Protein AF-A0A938VRT4-F1 (afdb_monomer)

Structure (mmCIF, N/CA/C/O backbone):
data_AF-A0A938VRT4-F1
#
_entry.id   AF-A0A938VRT4-F1
#
loop_
_atom_site.group_PDB
_atom_site.id
_atom_site.type_symbol
_atom_site.label_atom_id
_atom_site.label_alt_id
_atom_site.label_comp_id
_atom_site.label_asym_id
_atom_site.label_entity_id
_atom_site.label_seq_id
_atom_site.pdbx_PDB_ins_code
_atom_site.Cartn_x
_atom_site.Cartn_y
_atom_site.Cartn_z
_atom_site.occupancy
_atom_site.B_iso_or_equiv
_atom_site.auth_seq_id
_atom_site.auth_comp_id
_atom_site.auth_asym_id
_atom_site.auth_atom_id
_atom_site.pdbx_PDB_model_num
ATOM 1 N N . MET A 1 1 ? 2.173 2.491 -6.873 1.00 89.31 1 MET A N 1
ATOM 2 C CA . MET A 1 1 ? 1.033 1.655 -6.433 1.00 89.31 1 MET A CA 1
ATOM 3 C C . MET A 1 1 ? 0.271 2.392 -5.347 1.00 89.31 1 MET A C 1
ATOM 5 O O . MET A 1 1 ? 0.903 3.084 -4.555 1.00 89.31 1 MET A O 1
ATOM 9 N N . LEU A 1 2 ? -1.051 2.258 -5.315 1.00 92.81 2 LEU A N 1
ATOM 10 C CA . LEU A 1 2 ? -1.923 2.794 -4.275 1.00 92.81 2 LEU A CA 1
ATOM 11 C C . LEU A 1 2 ? -2.656 1.637 -3.590 1.00 92.81 2 LEU A C 1
ATOM 13 O O . LEU A 1 2 ? -3.117 0.715 -4.257 1.00 92.81 2 LEU A O 1
ATOM 17 N N . TYR A 1 3 ? -2.771 1.710 -2.266 1.00 93.12 3 TYR A N 1
ATOM 18 C CA . TYR A 1 3 ? -3.481 0.733 -1.446 1.00 93.12 3 TYR A CA 1
ATOM 19 C C . TYR A 1 3 ? -4.676 1.415 -0.779 1.00 93.12 3 TYR A C 1
ATOM 21 O O . TYR A 1 3 ? -4.509 2.428 -0.097 1.00 93.12 3 TYR A O 1
ATOM 29 N N . GLY A 1 4 ? -5.874 0.876 -0.987 1.00 92.50 4 GLY A N 1
ATOM 30 C CA . GLY A 1 4 ? -7.116 1.340 -0.379 1.00 92.50 4 GLY A CA 1
ATOM 31 C C . GLY A 1 4 ? -7.661 0.303 0.592 1.00 92.50 4 GLY A C 1
ATOM 32 O O . GLY A 1 4 ? -7.753 -0.871 0.257 1.00 92.50 4 GLY A O 1
ATOM 33 N N . LEU A 1 5 ? -8.026 0.729 1.797 1.00 92.00 5 LEU A N 1
ATOM 34 C CA . LEU A 1 5 ? -8.621 -0.136 2.811 1.00 92.00 5 LEU A CA 1
ATOM 35 C C . LEU A 1 5 ? -9.477 0.683 3.775 1.00 92.00 5 LEU A C 1
ATOM 37 O O . LEU A 1 5 ? -9.244 1.879 3.973 1.00 92.00 5 LEU A O 1
ATOM 41 N N . THR A 1 6 ? -10.461 0.037 4.394 1.00 91.81 6 THR A N 1
ATOM 42 C CA . THR A 1 6 ? -11.256 0.667 5.447 1.00 91.81 6 THR A CA 1
ATOM 43 C C . THR A 1 6 ? -10.536 0.592 6.787 1.00 91.81 6 THR A C 1
ATOM 45 O O . THR A 1 6 ? -9.591 -0.176 6.990 1.00 91.81 6 THR A O 1
ATOM 48 N N . ARG A 1 7 ? -10.995 1.407 7.741 1.00 89.44 7 ARG A N 1
ATOM 49 C CA . ARG A 1 7 ? -10.441 1.411 9.096 1.00 89.44 7 ARG A CA 1
ATOM 50 C C . ARG A 1 7 ? -10.602 0.053 9.789 1.00 89.44 7 ARG A C 1
ATOM 52 O O . ARG A 1 7 ? -9.677 -0.371 10.470 1.00 89.44 7 ARG A O 1
ATOM 59 N N . ALA A 1 8 ? -11.727 -0.629 9.572 1.00 89.94 8 ALA A N 1
ATOM 60 C CA . ALA A 1 8 ? -11.972 -1.955 10.135 1.00 89.94 8 ALA A CA 1
ATOM 61 C C . ALA A 1 8 ? -10.945 -2.978 9.619 1.00 89.94 8 ALA A C 1
ATOM 63 O O . ALA A 1 8 ? -10.319 -3.679 10.412 1.00 89.94 8 ALA A O 1
ATOM 64 N N . THR A 1 9 ? -10.688 -2.993 8.306 1.00 91.81 9 THR A N 1
ATOM 65 C CA . THR A 1 9 ? -9.654 -3.851 7.710 1.00 91.81 9 THR A CA 1
ATOM 66 C C . THR A 1 9 ? -8.257 -3.503 8.235 1.00 91.81 9 THR A C 1
ATOM 68 O O . THR A 1 9 ? -7.466 -4.395 8.528 1.00 91.81 9 THR A O 1
ATOM 71 N N . ALA A 1 10 ? -7.948 -2.219 8.431 1.00 90.19 10 ALA A N 1
ATOM 72 C CA . ALA A 1 10 ? -6.661 -1.786 8.974 1.00 90.19 10 ALA A CA 1
ATOM 73 C C . ALA A 1 10 ? -6.432 -2.232 10.435 1.00 90.19 10 ALA A C 1
ATOM 75 O O . ALA A 1 10 ? -5.338 -2.673 10.789 1.00 90.19 10 ALA A O 1
ATOM 76 N N . GLU A 1 11 ? -7.462 -2.161 11.282 1.00 89.31 11 GLU A N 1
ATOM 77 C CA . GLU A 1 11 ? -7.412 -2.642 12.671 1.00 89.31 11 GLU A CA 1
ATOM 78 C C . GLU A 1 11 ? -7.289 -4.177 12.729 1.00 89.31 11 GLU A C 1
ATOM 80 O O . GLU A 1 11 ? -6.526 -4.712 13.537 1.00 89.31 11 GLU A O 1
ATOM 85 N N . GLN A 1 12 ? -7.956 -4.895 11.819 1.00 88.44 12 GLN A N 1
ATOM 86 C CA . GLN A 1 12 ? -7.808 -6.346 11.693 1.00 88.44 12 GLN A CA 1
ATOM 87 C C . GLN A 1 12 ? -6.400 -6.750 11.233 1.00 88.44 12 GLN A C 1
ATOM 89 O O . GLN A 1 12 ? -5.842 -7.723 11.742 1.00 88.44 12 GLN A O 1
ATOM 94 N N . LEU A 1 13 ? -5.803 -6.001 10.300 1.00 88.56 13 LEU A N 1
ATOM 95 C CA . LEU A 1 13 ? -4.418 -6.216 9.879 1.00 88.56 13 LEU A CA 1
ATOM 96 C C . LEU A 1 13 ? -3.454 -6.071 11.055 1.00 88.56 13 LEU A C 1
ATOM 98 O O . LEU A 1 13 ? -2.5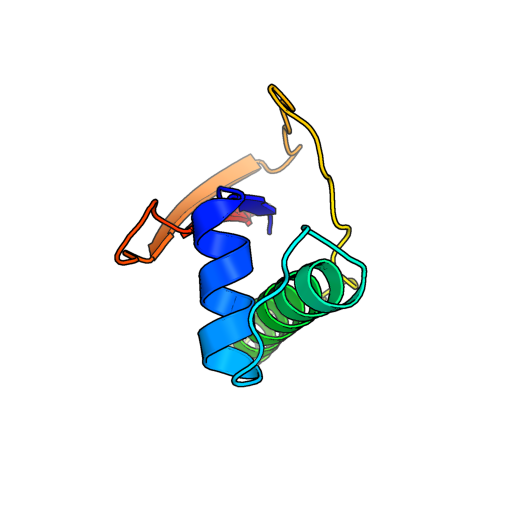83 -6.922 11.233 1.00 88.56 13 LEU A O 1
ATOM 102 N N . LEU A 1 14 ? -3.629 -5.041 11.890 1.00 89.69 14 LEU A N 1
ATOM 103 C CA . LEU A 1 14 ? -2.821 -4.890 13.097 1.00 89.69 14 LEU A CA 1
ATOM 104 C C . LEU A 1 14 ? -2.958 -6.112 14.012 1.00 89.69 14 LEU A C 1
ATOM 106 O O . LEU A 1 14 ? -1.939 -6.657 14.450 1.00 89.69 14 LEU A O 1
ATOM 110 N N . LEU A 1 15 ? -4.191 -6.553 14.270 1.00 88.38 15 LEU A N 1
ATOM 111 C CA . LEU A 1 15 ? -4.451 -7.720 15.108 1.00 88.38 15 LEU A CA 1
ATOM 112 C C . LEU A 1 15 ? -3.770 -8.973 14.547 1.00 88.38 15 LEU A C 1
ATOM 114 O O . LEU A 1 15 ? -3.101 -9.687 15.288 1.00 88.38 15 LEU A O 1
ATOM 118 N N . GLY A 1 16 ? -3.874 -9.208 13.238 1.00 86.88 16 GLY A N 1
ATOM 119 C CA . GLY A 1 16 ? -3.244 -10.351 12.577 1.00 86.88 16 GLY A CA 1
ATOM 120 C C . GLY A 1 16 ? -1.713 -10.297 12.562 1.00 86.88 16 GLY A C 1
ATOM 121 O O . GLY A 1 16 ? -1.066 -11.333 12.685 1.00 86.88 16 GLY A O 1
ATOM 122 N N . MET A 1 17 ? -1.118 -9.107 12.436 1.00 83.62 17 MET A N 1
ATOM 123 C CA . MET A 1 17 ? 0.339 -8.939 12.353 1.00 83.62 17 MET A CA 1
ATOM 124 C C . MET A 1 17 ? 1.031 -8.902 13.719 1.00 83.62 17 MET A C 1
ATOM 126 O O . MET A 1 17 ? 2.191 -9.295 13.823 1.00 83.62 17 MET A O 1
ATOM 130 N N . SER A 1 18 ? 0.360 -8.383 14.749 1.00 83.31 18 SER A N 1
ATOM 131 C CA . SER A 1 18 ? 0.977 -8.092 16.053 1.00 83.31 18 SER A CA 1
ATOM 132 C C . SER A 1 18 ? 0.324 -8.806 17.236 1.00 83.31 18 SER A C 1
ATOM 134 O O . SER A 1 18 ? 0.906 -8.834 18.317 1.00 83.31 18 SER A O 1
ATOM 136 N N . GLY A 1 19 ? -0.878 -9.363 17.061 1.00 84.75 19 GLY A N 1
ATOM 137 C CA . GLY A 1 19 ? -1.700 -9.888 18.154 1.00 84.75 19 GLY A CA 1
ATOM 138 C C . GLY A 1 19 ? -2.339 -8.805 19.030 1.00 84.75 19 GLY A C 1
ATOM 139 O O . GLY A 1 19 ? -2.974 -9.131 20.030 1.00 84.75 19 GLY A O 1
ATOM 140 N N . LEU A 1 20 ? -2.180 -7.525 18.679 1.00 83.12 20 LEU A N 1
ATOM 141 C CA . LEU A 1 20 ? -2.672 -6.392 19.455 1.00 83.12 20 LEU A CA 1
ATOM 142 C C . LEU A 1 20 ? -3.951 -5.829 18.838 1.00 83.12 20 LEU A C 1
ATOM 144 O O . LEU A 1 20 ? -4.052 -5.643 17.628 1.00 83.12 20 LEU A O 1
ATOM 148 N N . THR A 1 21 ? -4.923 -5.505 19.684 1.00 79.88 21 THR A N 1
ATOM 149 C CA . THR A 1 21 ? -6.085 -4.705 19.292 1.00 79.88 21 THR A CA 1
ATOM 150 C C . THR A 1 21 ? -5.783 -3.242 19.564 1.00 79.88 21 THR A C 1
ATOM 152 O O . THR A 1 21 ? -5.455 -2.896 20.701 1.00 79.88 21 THR A O 1
ATOM 155 N N . ALA A 1 22 ? -5.944 -2.372 18.573 1.00 68.81 22 ALA A N 1
ATOM 156 C CA . ALA A 1 22 ? -5.922 -0.943 18.840 1.00 68.81 22 ALA A CA 1
ATOM 157 C C . ALA A 1 22 ? -7.342 -0.461 19.162 1.00 68.81 22 ALA A C 1
ATOM 159 O O . ALA A 1 22 ? -8.282 -0.718 18.415 1.00 68.81 22 ALA A O 1
ATOM 160 N N . GLY A 1 23 ? -7.510 0.225 20.297 1.00 66.94 23 GLY A N 1
ATOM 161 C CA . GLY A 1 23 ? -8.783 0.878 20.636 1.00 66.94 23 GLY A CA 1
ATOM 162 C C . GLY A 1 23 ? -9.069 2.103 19.756 1.00 66.94 23 GLY A C 1
ATOM 163 O O . GLY A 1 23 ? -10.203 2.572 19.666 1.00 66.94 23 GLY A O 1
ATOM 164 N N . THR A 1 24 ? -8.036 2.620 19.091 1.00 72.38 24 THR A N 1
ATOM 165 C CA . THR A 1 24 ? -8.073 3.713 18.119 1.00 72.38 24 THR A CA 1
ATOM 166 C C . THR A 1 24 ? -7.109 3.408 16.972 1.00 72.38 24 THR A C 1
ATOM 168 O O . THR A 1 24 ? -6.198 2.611 17.136 1.00 72.38 24 THR A O 1
ATOM 171 N N . PHE A 1 25 ? -7.269 4.035 15.803 1.00 76.56 25 PHE A N 1
ATOM 172 C CA . PHE A 1 25 ? -6.290 3.910 14.714 1.00 76.56 25 PHE A CA 1
ATOM 173 C C . PHE A 1 25 ? -5.040 4.756 15.014 1.00 76.56 25 PHE A C 1
ATOM 175 O O . PHE A 1 25 ? -4.839 5.839 14.458 1.00 76.56 25 PHE A O 1
ATOM 182 N N . ASP A 1 26 ? -4.265 4.288 15.987 1.00 83.62 26 ASP A N 1
ATOM 183 C CA . ASP A 1 26 ? -3.070 4.926 16.526 1.00 83.62 26 ASP A CA 1
ATOM 184 C C . ASP A 1 26 ? -1.831 4.690 15.645 1.00 83.62 26 ASP A C 1
ATOM 186 O O . ASP A 1 26 ? -1.893 4.075 14.578 1.00 83.62 26 ASP A O 1
ATOM 190 N N . GLU A 1 27 ? -0.685 5.212 16.078 1.00 86.12 27 GLU A N 1
ATOM 191 C CA . GLU A 1 27 ? 0.586 5.083 15.357 1.00 86.12 27 GLU A CA 1
ATOM 192 C C . GLU A 1 27 ? 0.974 3.624 15.088 1.00 86.12 27 GLU A C 1
ATOM 194 O O . GLU A 1 27 ? 1.602 3.327 14.069 1.00 86.12 27 GLU A O 1
ATOM 199 N N . LEU A 1 28 ? 0.575 2.695 15.962 1.00 85.12 28 LEU A N 1
ATOM 200 C CA . LEU A 1 28 ? 0.882 1.282 15.799 1.00 85.12 28 LEU A CA 1
ATOM 201 C C . LEU A 1 28 ? 0.057 0.672 14.662 1.00 85.12 28 LEU A C 1
ATOM 203 O O . LEU A 1 28 ? 0.614 -0.009 13.797 1.00 85.12 28 LEU A O 1
ATOM 207 N N . ALA A 1 29 ? -1.245 0.963 14.619 1.00 84.06 29 ALA A N 1
ATOM 208 C CA . ALA A 1 29 ? -2.112 0.544 13.521 1.00 84.06 29 ALA A CA 1
ATOM 209 C C . ALA A 1 29 ? -1.659 1.150 12.181 1.00 84.06 29 ALA A C 1
ATOM 211 O O . ALA A 1 29 ? -1.560 0.450 11.170 1.00 84.06 29 ALA A O 1
ATOM 212 N N . GLN A 1 30 ? -1.293 2.434 12.185 1.00 89.44 30 GLN A N 1
ATOM 213 C CA . GLN A 1 30 ? -0.740 3.131 11.020 1.00 89.44 30 GLN A CA 1
ATOM 214 C C . GLN A 1 30 ? 0.573 2.495 10.540 1.00 89.44 30 GLN A C 1
ATOM 216 O O . GLN A 1 30 ? 0.764 2.277 9.341 1.00 89.44 30 GLN A O 1
ATOM 221 N N . SER A 1 31 ? 1.459 2.134 11.474 1.00 88.56 31 SER A N 1
ATOM 222 C CA . SER A 1 31 ? 2.718 1.451 11.172 1.00 88.56 31 SER A CA 1
ATOM 223 C C . SER A 1 31 ? 2.491 0.070 10.556 1.00 88.56 31 SER A C 1
ATOM 225 O O . SER A 1 31 ? 3.176 -0.287 9.596 1.00 88.56 31 SER A O 1
ATOM 227 N N . ALA A 1 32 ? 1.520 -0.700 11.055 1.00 88.25 32 ALA A N 1
ATOM 228 C CA . ALA A 1 32 ? 1.183 -2.008 10.497 1.00 88.25 32 ALA A CA 1
ATOM 229 C C . ALA A 1 32 ? 0.746 -1.903 9.025 1.00 88.25 32 ALA A C 1
ATOM 231 O O . ALA A 1 32 ? 1.271 -2.629 8.179 1.00 88.25 32 ALA A O 1
ATOM 232 N N . VAL A 1 33 ? -0.120 -0.936 8.699 1.00 91.19 33 VAL A N 1
ATOM 233 C CA . VAL A 1 33 ? -0.538 -0.659 7.312 1.00 91.19 33 VAL A CA 1
ATOM 234 C C . VAL A 1 33 ? 0.652 -0.260 6.438 1.00 91.19 33 VAL A C 1
ATOM 236 O O . VAL A 1 33 ? 0.831 -0.809 5.350 1.00 91.19 33 VAL A O 1
ATOM 239 N N . GLY A 1 34 ? 1.506 0.649 6.916 1.00 91.31 34 GLY A N 1
ATOM 240 C CA . GLY A 1 34 ? 2.705 1.065 6.182 1.00 91.31 34 GLY A CA 1
ATOM 241 C C . GLY A 1 34 ? 3.669 -0.095 5.917 1.00 91.31 34 GLY A C 1
ATOM 242 O O . GLY A 1 34 ? 4.185 -0.236 4.808 1.00 91.31 34 GLY A O 1
ATOM 243 N N . LYS A 1 35 ? 3.871 -0.977 6.903 1.00 89.31 35 LYS A N 1
ATOM 244 C CA . LYS A 1 35 ? 4.699 -2.183 6.754 1.00 89.31 35 LYS A CA 1
ATOM 245 C C . LYS A 1 35 ? 4.120 -3.156 5.735 1.00 89.31 35 LYS A C 1
ATOM 247 O O . LYS A 1 35 ? 4.886 -3.684 4.931 1.00 89.31 35 LYS A O 1
ATOM 252 N N . LEU A 1 36 ? 2.804 -3.372 5.737 1.00 90.38 36 LEU A N 1
ATOM 253 C CA . LEU A 1 36 ? 2.134 -4.199 4.733 1.00 90.38 36 LEU A CA 1
ATOM 254 C C . LEU A 1 36 ? 2.359 -3.632 3.323 1.00 90.38 36 LEU A C 1
ATOM 256 O O . LEU A 1 36 ? 2.840 -4.347 2.446 1.00 90.38 36 LEU A O 1
ATOM 260 N N . ALA A 1 37 ? 2.087 -2.339 3.121 1.00 91.56 37 ALA A N 1
ATOM 261 C CA . ALA A 1 37 ? 2.272 -1.676 1.830 1.00 91.56 37 ALA A CA 1
ATOM 262 C C . ALA A 1 37 ? 3.729 -1.744 1.345 1.00 91.56 37 ALA A C 1
ATOM 264 O O . ALA A 1 37 ? 3.984 -1.998 0.165 1.00 91.56 37 ALA A O 1
ATOM 265 N N . ASN A 1 38 ? 4.692 -1.574 2.255 1.00 91.06 38 ASN A N 1
ATOM 266 C CA . ASN A 1 38 ? 6.112 -1.684 1.934 1.00 91.06 38 ASN A CA 1
ATOM 267 C C . ASN A 1 38 ? 6.503 -3.123 1.560 1.00 91.06 38 ASN A C 1
ATOM 269 O O . ASN A 1 38 ? 7.244 -3.334 0.605 1.00 91.06 38 ASN A O 1
ATOM 273 N N . MET A 1 39 ? 5.975 -4.123 2.272 1.00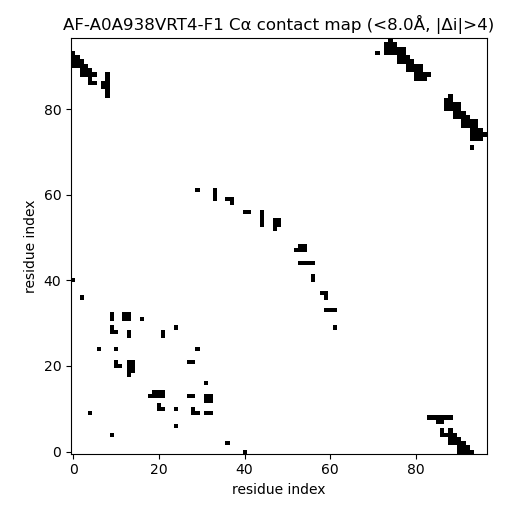 90.88 39 MET A N 1
ATOM 274 C CA . MET A 1 39 ? 6.258 -5.536 2.006 1.00 90.88 39 MET A CA 1
ATOM 275 C C . MET A 1 39 ? 5.675 -6.002 0.668 1.00 90.88 39 MET A C 1
ATOM 277 O O . MET A 1 39 ? 6.370 -6.680 -0.087 1.00 90.88 39 MET A O 1
ATOM 281 N 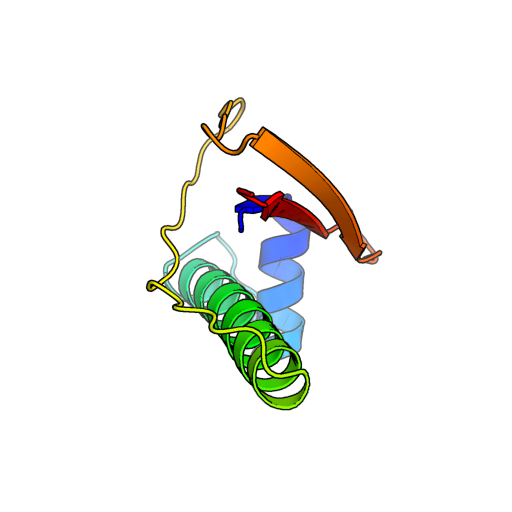N . ILE A 1 40 ? 4.435 -5.614 0.349 1.00 90.69 40 ILE A N 1
ATOM 282 C CA . ILE A 1 40 ? 3.804 -5.946 -0.938 1.00 90.69 40 ILE A CA 1
ATOM 283 C C . ILE A 1 40 ? 4.575 -5.283 -2.083 1.00 90.69 40 ILE A C 1
ATOM 285 O O . ILE A 1 40 ? 4.974 -5.971 -3.022 1.00 90.69 40 ILE A O 1
ATOM 289 N N . SER A 1 41 ? 4.852 -3.979 -1.976 1.00 91.75 41 SER A N 1
ATOM 290 C CA . SER A 1 41 ? 5.596 -3.235 -3.003 1.00 91.75 41 SER A CA 1
ATOM 291 C C . SER A 1 41 ? 7.004 -3.803 -3.202 1.00 91.75 41 SER A C 1
ATOM 293 O O . SER A 1 41 ? 7.420 -4.028 -4.335 1.00 91.75 41 SER A O 1
ATOM 295 N N . GLY A 1 42 ? 7.711 -4.108 -2.109 1.00 92.25 42 GLY A N 1
ATOM 296 C CA . GLY A 1 42 ? 9.044 -4.707 -2.158 1.00 92.25 42 GLY A CA 1
ATOM 297 C C . GLY A 1 42 ? 9.050 -6.084 -2.807 1.00 92.25 42 GLY A C 1
ATOM 298 O O . GLY A 1 42 ? 9.868 -6.352 -3.683 1.00 92.25 42 GLY A O 1
ATOM 299 N N . ARG A 1 43 ? 8.093 -6.946 -2.446 1.00 93.00 43 ARG A N 1
ATOM 300 C CA . ARG A 1 43 ? 7.971 -8.265 -3.072 1.00 93.00 43 ARG A CA 1
ATOM 301 C C . ARG A 1 43 ? 7.635 -8.160 -4.557 1.00 93.00 43 ARG A C 1
ATOM 303 O O . ARG A 1 43 ? 8.177 -8.936 -5.340 1.00 93.00 43 ARG A O 1
ATOM 310 N N . ALA A 1 44 ? 6.758 -7.232 -4.938 1.00 91.25 44 ALA A N 1
ATOM 311 C CA . ALA A 1 44 ? 6.415 -6.994 -6.334 1.00 91.25 44 ALA A CA 1
ATOM 312 C C . ALA A 1 44 ? 7.642 -6.552 -7.143 1.00 91.25 44 ALA A C 1
ATOM 314 O O . ALA A 1 44 ? 7.892 -7.128 -8.197 1.00 91.25 44 ALA A O 1
ATOM 315 N N . ALA A 1 45 ? 8.443 -5.616 -6.624 1.00 91.25 45 ALA A N 1
ATOM 316 C CA . ALA A 1 45 ? 9.676 -5.172 -7.274 1.00 91.25 45 ALA A CA 1
ATOM 317 C C . ALA A 1 45 ? 10.662 -6.327 -7.493 1.00 91.25 45 ALA A C 1
ATOM 319 O O . ALA A 1 45 ? 11.080 -6.554 -8.620 1.00 91.25 45 ALA A O 1
ATOM 320 N N . THR A 1 46 ? 10.926 -7.147 -6.467 1.00 93.38 46 THR A N 1
ATOM 321 C CA . THR A 1 46 ? 11.799 -8.328 -6.609 1.00 93.38 46 THR A CA 1
ATOM 322 C C . THR A 1 46 ? 11.301 -9.313 -7.673 1.00 93.38 46 THR A C 1
ATOM 324 O O . THR A 1 46 ? 12.098 -9.911 -8.392 1.00 93.38 46 THR A O 1
ATOM 327 N N . LEU A 1 47 ? 9.984 -9.530 -7.771 1.00 94.12 47 LEU A N 1
ATOM 328 C CA . LEU A 1 47 ? 9.414 -10.431 -8.779 1.00 94.12 47 LEU A CA 1
ATOM 329 C C . LEU A 1 47 ? 9.485 -9.841 -10.193 1.00 94.12 47 LEU A C 1
ATOM 331 O O . LEU A 1 47 ? 9.685 -10.593 -11.141 1.00 94.12 47 LEU A O 1
ATOM 335 N N . LEU A 1 48 ? 9.330 -8.524 -10.333 1.00 91.06 48 LEU A N 1
ATOM 336 C CA . LEU A 1 48 ? 9.477 -7.822 -11.608 1.00 91.06 48 LEU A CA 1
ATOM 337 C C . LEU A 1 48 ? 10.932 -7.836 -12.085 1.00 91.06 48 LEU A C 1
ATOM 339 O O . LEU A 1 48 ? 11.178 -8.179 -13.238 1.00 91.06 48 LEU A O 1
ATOM 343 N N . GLU A 1 49 ? 11.889 -7.587 -11.189 1.00 93.12 49 GLU A N 1
ATOM 344 C CA . GLU A 1 49 ? 13.322 -7.683 -11.493 1.00 93.12 49 GLU A CA 1
ATOM 345 C C . GLU A 1 49 ? 13.708 -9.091 -11.965 1.00 93.12 49 GLU A C 1
ATOM 347 O O . GLU A 1 49 ? 14.464 -9.242 -12.920 1.00 93.12 49 GLU A O 1
ATOM 352 N N . ALA A 1 50 ? 13.142 -10.142 -11.357 1.00 95.31 50 ALA A N 1
ATOM 353 C CA . ALA A 1 50 ? 13.362 -11.526 -11.790 1.00 95.31 50 ALA A CA 1
ATOM 354 C C . ALA A 1 50 ? 12.809 -11.833 -13.198 1.00 95.31 50 ALA A C 1
ATOM 356 O O . ALA A 1 50 ? 13.178 -12.843 -13.797 1.00 95.31 50 ALA A O 1
ATOM 357 N N . LEU A 1 51 ? 11.921 -10.979 -13.712 1.00 95.06 51 LEU A N 1
ATOM 358 C CA . LEU A 1 51 ? 11.377 -11.016 -15.069 1.00 95.06 51 LEU A CA 1
ATOM 359 C C . LEU A 1 51 ? 12.048 -9.983 -15.995 1.00 95.06 51 LEU A C 1
ATOM 361 O O . LEU A 1 51 ? 11.536 -9.736 -17.084 1.00 95.06 51 LEU A O 1
ATOM 365 N N . ASP A 1 52 ? 13.179 -9.405 -15.574 1.00 92.88 52 ASP A N 1
ATOM 366 C CA . ASP A 1 52 ? 13.963 -8.393 -16.299 1.00 92.88 52 ASP A CA 1
ATOM 367 C C . ASP A 1 52 ? 13.237 -7.042 -16.484 1.00 92.88 52 ASP A C 1
ATOM 369 O O . ASP A 1 52 ? 13.551 -6.251 -17.374 1.00 92.88 52 ASP A O 1
ATOM 373 N N . TYR A 1 53 ? 12.262 -6.749 -15.613 1.00 88.94 53 TYR A N 1
ATOM 374 C CA . TYR A 1 53 ? 11.617 -5.439 -15.513 1.00 88.94 53 TYR A CA 1
ATOM 375 C C . TYR A 1 53 ? 12.205 -4.642 -14.345 1.00 88.94 53 TYR A C 1
ATOM 377 O O . TYR A 1 53 ? 12.015 -4.999 -13.182 1.00 88.94 53 TYR A O 1
ATOM 385 N N . ALA A 1 54 ? 12.876 -3.528 -14.644 1.00 82.56 54 ALA A N 1
ATOM 386 C CA . ALA A 1 54 ? 13.367 -2.612 -13.618 1.00 82.56 54 ALA A CA 1
ATOM 387 C C . ALA A 1 54 ? 12.193 -1.935 -12.889 1.00 82.56 54 ALA A C 1
ATOM 389 O O . ALA A 1 54 ? 11.321 -1.338 -13.523 1.00 82.56 54 ALA A O 1
ATOM 390 N N . ALA A 1 55 ? 12.175 -2.019 -11.557 1.00 82.31 55 ALA A N 1
ATOM 391 C CA . ALA A 1 55 ? 11.119 -1.450 -10.730 1.00 82.31 55 ALA A CA 1
ATOM 392 C C . ALA A 1 55 ? 11.700 -0.787 -9.474 1.00 82.31 55 ALA A C 1
ATOM 394 O O . ALA A 1 55 ? 12.113 -1.468 -8.539 1.00 82.31 55 ALA A O 1
ATOM 395 N N . ASP A 1 56 ? 11.662 0.545 -9.425 1.00 81.50 56 ASP A N 1
ATOM 396 C CA . ASP A 1 56 ? 12.017 1.303 -8.225 1.00 81.50 56 ASP A CA 1
ATOM 397 C C . ASP A 1 56 ? 10.808 1.465 -7.297 1.00 81.50 56 ASP A C 1
ATOM 399 O O . ASP A 1 56 ? 9.702 1.812 -7.726 1.00 81.50 56 ASP A O 1
ATOM 403 N N . ILE A 1 57 ? 11.024 1.258 -5.996 1.00 84.56 57 ILE A N 1
ATOM 404 C CA . ILE A 1 57 ? 10.006 1.479 -4.962 1.00 84.56 57 ILE A CA 1
ATOM 405 C C . ILE A 1 57 ? 10.379 2.669 -4.089 1.00 84.56 57 ILE A C 1
ATOM 407 O O . ILE A 1 57 ? 11.509 2.808 -3.624 1.00 84.56 57 ILE A O 1
ATOM 411 N N . THR A 1 58 ? 9.395 3.516 -3.815 1.00 84.94 58 THR A N 1
ATOM 412 C CA . THR A 1 58 ? 9.507 4.585 -2.825 1.00 84.94 58 THR A CA 1
ATOM 413 C C . THR A 1 58 ? 8.776 4.191 -1.542 1.00 84.94 58 THR A C 1
ATOM 415 O O . THR A 1 58 ? 7.800 3.434 -1.598 1.00 84.94 58 THR A O 1
ATOM 418 N N . PRO A 1 59 ? 9.222 4.681 -0.368 1.00 82.00 59 PRO A N 1
ATOM 419 C CA . PRO A 1 59 ? 8.499 4.459 0.877 1.00 82.00 59 PRO A CA 1
ATOM 420 C C . PRO A 1 59 ? 7.031 4.903 0.753 1.00 82.00 59 PRO A C 1
ATOM 422 O O . PRO A 1 59 ? 6.766 5.977 0.204 1.00 82.00 59 PRO A O 1
ATOM 425 N N . PRO A 1 60 ? 6.068 4.111 1.255 1.00 87.44 60 PRO A N 1
ATOM 426 C CA . PRO A 1 60 ? 4.656 4.440 1.126 1.00 87.44 60 PRO A CA 1
ATOM 427 C C . PR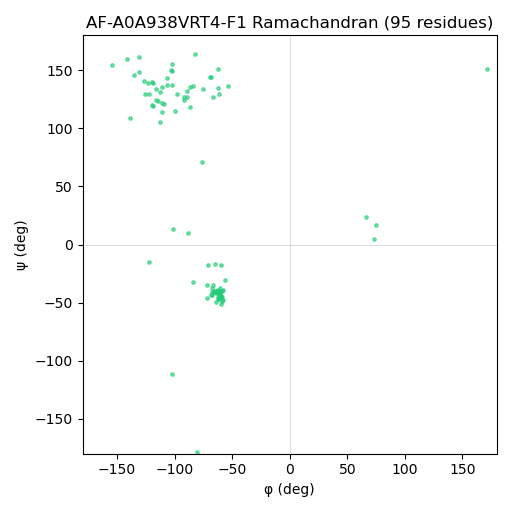O A 1 60 ? 4.288 5.671 1.962 1.00 87.44 60 PRO A C 1
ATOM 429 O O . PRO A 1 60 ? 4.760 5.847 3.085 1.00 87.44 60 PRO A O 1
ATOM 432 N N . ILE A 1 61 ? 3.379 6.489 1.430 1.00 90.38 61 ILE A N 1
ATOM 433 C CA . ILE A 1 61 ? 2.738 7.590 2.158 1.00 90.38 61 ILE A CA 1
ATOM 434 C C . ILE A 1 61 ? 1.378 7.102 2.655 1.00 90.38 61 ILE A C 1
ATOM 436 O O . ILE A 1 61 ? 0.579 6.584 1.874 1.00 90.38 61 ILE A O 1
ATOM 440 N N . LEU A 1 62 ? 1.099 7.289 3.946 1.00 91.00 62 LEU A N 1
ATOM 441 C CA . LEU A 1 62 ? -0.202 6.979 4.528 1.00 91.00 62 LEU A CA 1
ATOM 442 C C . LEU A 1 62 ? -1.109 8.212 4.493 1.00 91.00 62 LEU A C 1
ATOM 444 O O . LEU A 1 62 ? -0.766 9.262 5.032 1.00 91.00 62 LEU A O 1
ATOM 448 N N . ILE A 1 63 ? -2.287 8.067 3.888 1.00 91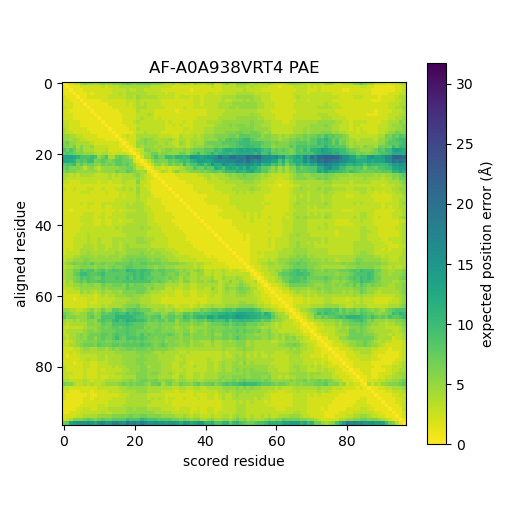.38 63 ILE A N 1
ATOM 449 C CA . ILE A 1 63 ? -3.318 9.107 3.833 1.00 91.38 63 ILE A CA 1
ATOM 450 C C . ILE A 1 63 ? -4.526 8.619 4.631 1.00 91.38 63 ILE A C 1
ATOM 452 O O . ILE A 1 63 ? -5.074 7.557 4.345 1.00 91.38 63 ILE A O 1
ATOM 456 N N . ILE A 1 64 ? -4.951 9.400 5.628 1.00 89.12 64 ILE A N 1
ATOM 457 C CA . ILE A 1 64 ? -6.070 9.065 6.517 1.00 89.12 64 ILE A CA 1
ATOM 458 C C . ILE A 1 64 ? -7.139 10.146 6.385 1.00 89.12 64 ILE A C 1
ATOM 460 O O . ILE 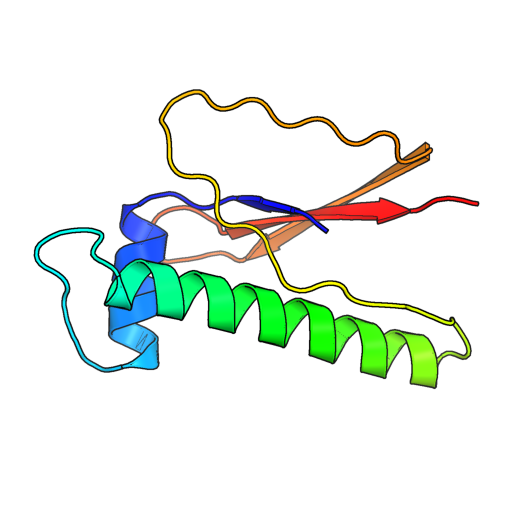A 1 64 ? -6.898 11.316 6.670 1.00 89.12 64 ILE A O 1
ATOM 464 N N . GLY A 1 65 ? -8.343 9.757 5.978 1.00 84.69 65 GLY A N 1
ATOM 465 C CA . GLY A 1 65 ? -9.466 10.679 5.851 1.00 84.69 65 GLY A CA 1
ATOM 466 C C . GLY A 1 65 ? -10.658 10.025 5.169 1.00 84.69 65 GLY A C 1
ATOM 467 O O . GLY A 1 65 ? -10.505 9.112 4.361 1.00 84.69 65 GLY A O 1
ATOM 468 N N . ARG A 1 66 ? -11.868 10.485 5.493 1.00 79.75 66 ARG A N 1
ATOM 469 C CA . ARG A 1 66 ? -13.083 10.041 4.798 1.00 79.75 66 ARG A CA 1
ATOM 470 C C . ARG A 1 66 ? -13.276 10.855 3.523 1.00 79.75 66 ARG A C 1
ATOM 472 O O . ARG A 1 66 ? -13.132 12.072 3.549 1.00 79.75 66 ARG A O 1
ATOM 479 N N . GLY A 1 67 ? -13.629 10.179 2.430 1.00 78.19 67 GLY A N 1
ATOM 480 C CA . GLY A 1 67 ? -13.917 10.827 1.146 1.00 78.19 67 GLY A CA 1
ATOM 481 C C . GLY A 1 67 ? -12.685 11.313 0.379 1.00 78.19 67 GLY A C 1
ATOM 482 O O . GLY A 1 67 ? -12.830 12.120 -0.537 1.00 78.19 67 GLY A O 1
ATOM 483 N N . ALA A 1 68 ? -11.484 10.841 0.729 1.00 79.31 68 ALA A N 1
ATOM 484 C CA . ALA A 1 68 ? -10.288 11.125 -0.051 1.00 79.31 68 ALA A CA 1
ATOM 485 C C . ALA A 1 68 ? -10.444 10.561 -1.473 1.00 79.31 68 ALA A C 1
ATOM 487 O O . ALA A 1 68 ? -10.797 9.397 -1.658 1.00 79.31 68 ALA A O 1
ATOM 488 N N . ARG A 1 69 ? -10.181 11.397 -2.480 1.00 80.75 69 ARG A N 1
ATOM 489 C CA . ARG A 1 69 ? -10.083 10.988 -3.883 1.00 80.75 69 ARG A CA 1
ATOM 490 C C . ARG A 1 69 ? -8.632 11.132 -4.299 1.00 80.75 69 ARG A C 1
ATOM 492 O O . ARG A 1 69 ? -8.074 12.220 -4.196 1.00 80.75 69 ARG A O 1
ATOM 499 N N . ILE A 1 70 ? -8.041 10.035 -4.748 1.00 85.56 70 ILE A N 1
ATOM 500 C CA . ILE A 1 70 ? -6.659 9.986 -5.215 1.00 85.56 70 ILE A CA 1
ATOM 501 C C . ILE A 1 70 ? -6.707 9.624 -6.697 1.00 85.56 70 ILE A C 1
ATOM 503 O O . ILE A 1 70 ? -7.446 8.727 -7.093 1.00 85.56 70 ILE A O 1
ATOM 507 N N . SER A 1 71 ? -5.945 10.348 -7.508 1.00 8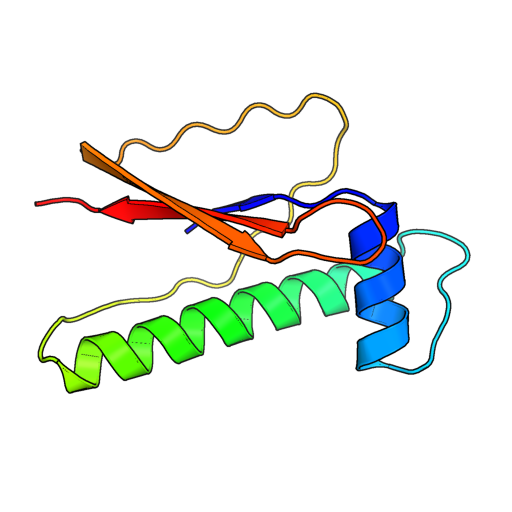5.62 71 SER A N 1
ATOM 508 C CA . SER A 1 71 ? -5.769 10.083 -8.935 1.00 85.62 71 SER A CA 1
ATOM 509 C C . SER A 1 71 ? -4.282 9.993 -9.242 1.00 85.62 71 SER A C 1
ATOM 511 O O . SER A 1 71 ? -3.498 10.775 -8.704 1.00 85.62 71 SER A O 1
ATOM 513 N N . SER A 1 72 ? -3.906 9.061 -10.111 1.00 86.19 72 SER A N 1
ATOM 514 C CA . SER A 1 72 ? -2.542 8.930 -10.622 1.00 86.19 72 SER A CA 1
ATOM 515 C C . SER A 1 72 ? -2.453 9.508 -12.031 1.00 86.19 72 SER A C 1
ATOM 517 O O . SER A 1 72 ? -3.450 9.550 -12.747 1.00 86.19 72 SER A O 1
ATOM 519 N N . ALA A 1 73 ? -1.252 9.922 -12.428 1.00 90.12 73 ALA A N 1
ATOM 520 C CA . ALA A 1 73 ? -0.945 10.343 -13.794 1.00 90.12 73 ALA A CA 1
ATOM 521 C C . ALA A 1 73 ? -0.501 9.174 -14.695 1.00 90.12 73 ALA A C 1
ATOM 523 O O . ALA A 1 73 ? 0.013 9.420 -15.779 1.00 90.12 73 ALA A O 1
ATOM 524 N N . ALA A 1 74 ? -0.636 7.928 -14.231 1.00 90.75 74 ALA A N 1
ATOM 525 C CA . ALA A 1 74 ? -0.192 6.768 -14.991 1.00 90.75 74 ALA A CA 1
ATOM 526 C C . ALA A 1 74 ? -1.068 6.529 -16.227 1.00 90.75 74 ALA A C 1
ATOM 528 O O . ALA A 1 74 ? -2.286 6.707 -16.165 1.00 90.75 74 ALA A O 1
ATOM 529 N N . ASP A 1 75 ? -0.455 6.075 -17.321 1.00 93.25 75 ASP A N 1
ATOM 530 C CA . ASP A 1 75 ? -1.156 5.855 -18.593 1.00 93.25 75 ASP A CA 1
ATOM 531 C C . ASP A 1 75 ? -2.227 4.771 -18.466 1.00 93.25 75 ASP A C 1
ATOM 533 O O . ASP A 1 75 ? -3.326 4.861 -19.022 1.00 93.25 75 ASP A O 1
ATOM 537 N N . ARG A 1 76 ? -1.894 3.707 -17.729 1.00 92.81 76 ARG A N 1
ATOM 538 C CA . ARG A 1 76 ? -2.746 2.533 -17.571 1.00 92.81 76 ARG A CA 1
ATOM 539 C C . ARG A 1 76 ? -2.797 2.102 -16.123 1.00 92.81 76 ARG A C 1
ATOM 541 O O . ARG A 1 76 ? -1.811 2.152 -15.400 1.00 92.81 76 ARG A O 1
ATOM 548 N N . HIS A 1 77 ? -3.959 1.598 -15.736 1.00 92.75 77 HIS A N 1
ATOM 549 C CA . HIS A 1 77 ? -4.207 1.104 -14.393 1.00 92.75 77 HIS A CA 1
ATOM 550 C C . HIS A 1 77 ? -4.583 -0.376 -14.409 1.00 92.75 77 HIS A C 1
ATOM 552 O O . HIS A 1 77 ? -5.328 -0.846 -15.280 1.00 92.75 77 HIS A O 1
ATOM 558 N N . LYS A 1 78 ? -4.062 -1.118 -13.432 1.00 92.75 78 LYS A N 1
ATOM 559 C CA . LYS A 1 78 ? -4.456 -2.491 -13.114 1.00 92.75 78 LYS A CA 1
ATOM 560 C C . LYS A 1 78 ? -4.910 -2.553 -11.666 1.00 92.75 78 LYS A C 1
ATOM 562 O O . LYS A 1 78 ? -4.191 -2.118 -10.773 1.00 92.75 78 LYS A O 1
ATOM 567 N N . TYR A 1 79 ? -6.086 -3.134 -11.464 1.00 93.50 79 TYR A N 1
ATOM 568 C CA . TYR A 1 79 ? -6.696 -3.286 -10.153 1.00 93.50 79 TYR A CA 1
ATOM 569 C C . TYR A 1 79 ? -6.615 -4.739 -9.703 1.00 93.50 79 TYR A C 1
ATOM 571 O O . TYR A 1 79 ? -6.867 -5.653 -10.492 1.00 93.50 79 TYR A O 1
ATOM 579 N N . ALA A 1 80 ? -6.273 -4.931 -8.437 1.00 92.50 80 ALA A N 1
ATOM 580 C CA . ALA A 1 80 ? -6.375 -6.201 -7.741 1.00 92.50 80 ALA A CA 1
ATOM 581 C C . ALA A 1 80 ? -7.076 -5.982 -6.401 1.00 92.50 80 ALA A C 1
ATOM 583 O O . ALA A 1 80 ? -6.942 -4.924 -5.786 1.00 92.50 80 ALA A O 1
ATOM 584 N N . GLU A 1 81 ? -7.804 -6.992 -5.946 1.00 94.56 81 GLU A N 1
ATOM 585 C CA . GLU A 1 81 ? -8.498 -6.969 -4.664 1.00 94.56 81 GLU A CA 1
ATOM 586 C C . GLU A 1 81 ? -8.019 -8.147 -3.823 1.00 94.56 81 GLU A C 1
ATOM 588 O O . GLU A 1 81 ? -7.799 -9.247 -4.335 1.00 94.56 81 GLU A O 1
ATOM 593 N N . ILE A 1 82 ? -7.824 -7.898 -2.532 1.00 90.56 82 ILE A N 1
ATOM 594 C CA . ILE A 1 82 ? -7.572 -8.938 -1.541 1.00 90.56 82 ILE A CA 1
ATOM 595 C C . ILE A 1 82 ? -8.796 -9.000 -0.641 1.00 90.56 82 ILE A C 1
ATOM 597 O O . ILE A 1 82 ? -9.062 -8.057 0.110 1.00 90.56 82 ILE A O 1
ATOM 601 N N . ASP A 1 83 ? -9.510 -10.120 -0.706 1.00 91.94 83 ASP A N 1
ATOM 602 C CA . ASP A 1 83 ? -10.646 -10.381 0.168 1.00 91.94 83 ASP A CA 1
ATOM 603 C C . ASP A 1 83 ? -10.202 -10.424 1.628 1.00 91.94 83 ASP A C 1
ATOM 605 O O . ASP A 1 83 ? -9.208 -11.061 1.995 1.00 91.94 83 ASP A O 1
ATOM 609 N N . THR A 1 84 ? -10.975 -9.762 2.483 1.00 89.69 84 THR A N 1
ATOM 610 C CA . THR A 1 84 ? -10.809 -9.837 3.933 1.00 89.69 84 THR A CA 1
ATOM 611 C C . THR A 1 84 ? -12.163 -10.105 4.589 1.00 89.69 84 THR A C 1
ATOM 613 O O . THR A 1 84 ? -13.198 -9.876 3.965 1.00 89.69 84 THR A O 1
ATOM 616 N N . PRO A 1 85 ? -12.199 -10.575 5.848 1.00 88.12 85 PRO A N 1
ATOM 617 C CA . PRO A 1 85 ? -13.455 -10.736 6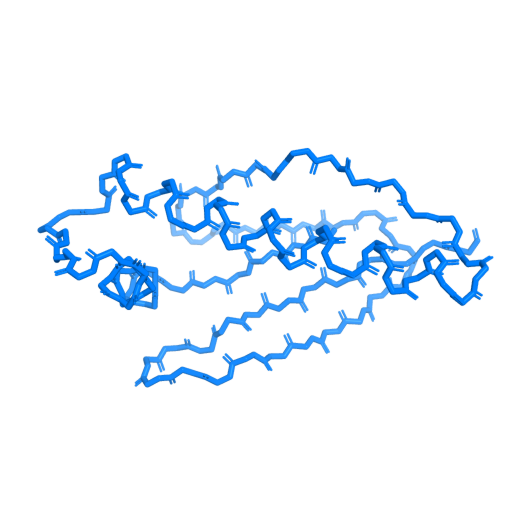.582 1.00 88.12 85 PRO A CA 1
ATOM 618 C C . PRO A 1 85 ? -14.273 -9.447 6.772 1.00 88.12 85 PRO A C 1
ATOM 620 O O . PRO A 1 85 ? -15.452 -9.536 7.110 1.00 88.12 85 PRO A O 1
ATOM 623 N N . HIS A 1 86 ? -13.658 -8.272 6.599 1.00 87.56 86 HIS A N 1
ATOM 624 C CA . HIS A 1 86 ? -14.339 -6.980 6.600 1.00 87.56 86 HIS A CA 1
ATOM 625 C C . HIS A 1 86 ? -14.508 -6.470 5.164 1.00 87.56 86 HIS A C 1
ATOM 627 O O . HIS A 1 86 ? -15.275 -7.044 4.398 1.00 87.56 86 HIS A O 1
ATOM 633 N N . ASP A 1 87 ? -13.809 -5.397 4.795 1.00 92.25 87 ASP A N 1
ATOM 634 C CA . ASP A 1 87 ? -13.823 -4.846 3.443 1.00 92.25 87 ASP A CA 1
ATOM 635 C C . ASP A 1 87 ? -12.542 -5.251 2.698 1.00 92.25 87 ASP A C 1
ATOM 637 O O . ASP A 1 87 ? -11.484 -5.396 3.332 1.00 92.25 87 ASP A O 1
ATOM 641 N N . PRO A 1 88 ? -12.585 -5.412 1.366 1.00 93.69 88 PRO A N 1
ATOM 642 C CA . PRO A 1 88 ? -11.408 -5.786 0.597 1.00 93.69 88 PRO A CA 1
ATOM 643 C C . PRO A 1 88 ? -10.306 -4.726 0.693 1.00 93.69 88 PRO A C 1
ATOM 645 O O . PRO A 1 88 ? -10.561 -3.526 0.838 1.00 93.69 88 PRO A O 1
ATOM 648 N N . ILE A 1 89 ? -9.060 -5.178 0.569 1.00 93.44 89 ILE A N 1
ATOM 649 C CA . ILE A 1 89 ? -7.930 -4.286 0.305 1.00 93.44 89 ILE A CA 1
ATOM 650 C C . ILE A 1 89 ? -7.838 -4.124 -1.207 1.00 93.44 89 ILE A C 1
ATOM 652 O O . ILE A 1 89 ? -7.603 -5.091 -1.930 1.00 93.44 89 ILE A O 1
ATOM 656 N N . LEU A 1 90 ? -8.005 -2.895 -1.677 1.00 94.00 90 LEU A N 1
ATOM 657 C CA . LEU A 1 90 ? -7.879 -2.534 -3.081 1.00 94.00 90 LEU A CA 1
ATOM 658 C C . LEU A 1 90 ? -6.428 -2.171 -3.379 1.00 94.00 90 LEU A C 1
ATOM 660 O O . LEU A 1 90 ? -5.817 -1.380 -2.659 1.00 94.00 90 LEU A O 1
ATOM 664 N N . ILE A 1 91 ? -5.883 -2.717 -4.456 1.00 93.69 91 ILE A N 1
ATOM 665 C CA . ILE A 1 91 ? -4.547 -2.404 -4.953 1.00 93.69 91 ILE A CA 1
ATOM 666 C C . ILE A 1 91 ? -4.699 -1.830 -6.353 1.00 93.69 91 ILE A C 1
ATOM 668 O O . ILE A 1 91 ? -5.190 -2.501 -7.258 1.00 93.69 91 ILE A O 1
ATOM 672 N N . ASP A 1 92 ? -4.251 -0.592 -6.525 1.00 93.38 92 ASP A N 1
ATOM 673 C CA . ASP A 1 92 ? -4.192 0.084 -7.814 1.00 93.38 92 ASP A CA 1
ATOM 674 C C . ASP A 1 92 ? -2.732 0.238 -8.269 1.00 93.38 92 ASP A C 1
ATOM 676 O O . ASP A 1 92 ? -1.884 0.839 -7.594 1.00 93.38 92 ASP A O 1
ATOM 680 N N . ILE A 1 93 ? -2.430 -0.335 -9.429 1.00 91.62 93 ILE A N 1
ATOM 681 C CA . ILE A 1 93 ? -1.109 -0.360 -10.042 1.00 91.62 93 ILE A CA 1
ATOM 682 C C . ILE A 1 93 ? -1.156 0.486 -11.313 1.00 91.62 93 ILE A C 1
ATOM 684 O O . ILE A 1 93 ? -1.689 0.060 -12.338 1.00 91.62 93 ILE A O 1
ATOM 688 N N . GLY A 1 94 ? -0.558 1.674 -11.238 1.00 91.88 94 GLY A N 1
ATOM 689 C CA . GLY A 1 94 ? -0.259 2.492 -12.408 1.00 91.88 94 GLY A CA 1
ATOM 690 C C . GLY A 1 94 ? 0.939 1.933 -13.177 1.00 91.88 94 GLY A C 1
ATOM 691 O O . GLY A 1 94 ? 1.950 1.587 -12.565 1.00 91.88 94 GLY A O 1
ATOM 692 N N . ILE A 1 95 ? 0.811 1.851 -14.497 1.00 88.44 95 ILE A N 1
ATOM 693 C CA . ILE A 1 95 ? 1.826 1.395 -15.447 1.00 88.44 95 ILE A CA 1
ATOM 694 C C . ILE A 1 95 ? 1.991 2.503 -16.489 1.00 88.44 95 ILE A C 1
ATOM 696 O O . ILE A 1 95 ? 0.994 2.967 -17.046 1.00 88.44 95 ILE A O 1
ATOM 700 N N . ASN A 1 96 ? 3.239 2.899 -16.721 1.00 86.6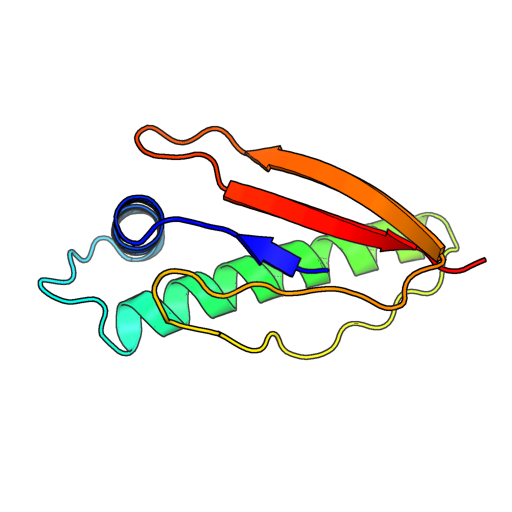9 96 ASN A N 1
ATOM 701 C CA . ASN A 1 96 ? 3.632 3.816 -17.788 1.00 86.69 96 ASN A CA 1
ATOM 702 C C . ASN A 1 96 ? 4.346 3.002 -18.867 1.00 86.69 96 ASN A C 1
ATOM 704 O O . ASN A 1 96 ? 5.050 2.047 -18.519 1.00 86.69 96 ASN A O 1
ATOM 708 N N . ASP A 1 97 ? 4.139 3.365 -20.129 1.00 73.81 97 ASP A N 1
ATOM 709 C CA . ASP A 1 97 ? 4.842 2.749 -21.264 1.00 73.81 97 ASP A CA 1
ATOM 710 C C . ASP A 1 97 ? 6.266 3.317 -21.449 1.00 73.81 97 ASP A C 1
ATOM 712 O O . ASP A 1 97 ? 6.510 4.498 -21.096 1.00 73.81 97 ASP A O 1
#

Secondary structure (DSSP, 8-state):
-EEE--HHHHHHHHHHHHSPPPSSS-HHHHHHHHHHHHHHHHHHHHHHHTTT-----PPPPP---TT-------SEEEEEEE--SSSPEEEEEEE--

pLDDT: mean 88.24, std 5.58, range [66.94, 95.31]

Radius of gyration: 14.36 Å; Cα contacts (8 Å, |Δi|>4): 113; chains: 1; bounding box: 28×23×42 Å

Sequence (97 aa):
MLYGLTRATAEQLLLGMSGLTAGTFDELAQSAVGKLANMISGRAATLLEALDYAADITPPILIIGRGARISSAADRHKYAEIDTPHDPILIDIGIND

Nearest PDB structures (foldseek):
  6vpw-assembly1_B  TM=9.030E-01  e=1.447E-02  Vibrio vulnificus CMCP6
  7dma-assembly1_A  TM=3.927E-01  e=5.391E+00  Vibrio alginolyticus

Foldseek 3Di:
DDKDDDPVVLQVLLCVPPVDGDPDCDPSSVVSVQVVVCVVLVVVQVVCVVVVHHDDDDRDDDDDDPPDDDDDPAPDWDWDWDDDPPDIIIDIDGDHD

Solvent-accessible surface area (backbone atoms only — not comparable to full-atom values): 6079 Å² total; per-residue (Å²): 116,47,80,45,68,47,71,68,37,42,46,49,49,23,28,74,76,69,74,45,80,67,97,56,91,41,74,66,34,52,48,43,52,48,50,49,55,44,50,53,53,51,53,50,29,56,56,34,44,76,69,78,37,89,58,91,85,75,87,74,82,89,85,87,70,87,87,75,82,85,86,77,92,46,80,39,78,48,79,50,74,43,87,48,100,69,49,50,38,38,37,42,37,63,43,72,136

Mean predicted aligned error: 4.25 Å